Protein AF-A0A378NEC6-F1 (afdb_monomer_lite)

Foldseek 3Di:
DQAAAEAEAQADVVLVVVQVVCVVVPWFEAEDADPVCVVVDDRVRGNYYGYHHVCPVVVVVPD

Radius of gyration: 12.63 Å; chains: 1; bounding box: 28×24×38 Å

InterPro domains:
  IPR010737 Four-carbon acid sugar kinase, N-terminal domain [PF07005] (5-59)
  IPR037051 Four-carbon acid sugar kinase, N-terminal domain superfamily [G3DSA:3.40.50.10840] (3-61)

Structure (mmCIF, N/CA/C/O backbone):
data_AF-A0A378NEC6-F1
#
_entry.id   AF-A0A378NEC6-F1
#
loop_
_atom_site.group_PDB
_atom_site.id
_atom_site.type_symbol
_atom_site.label_atom_id
_atom_site.label_alt_id
_atom_site.label_comp_id
_atom_site.label_asym_id
_atom_site.label_entity_id
_atom_site.label_seq_id
_atom_site.pdbx_PDB_ins_code
_atom_site.Cartn_x
_atom_site.Cartn_y
_atom_site.Cartn_z
_atom_site.occupancy
_atom_site.B_iso_or_equiv
_atom_site.auth_seq_id
_atom_site.auth_comp_id
_atom_site.auth_asym_id
_atom_site.auth_atom_id
_atom_site.pdbx_PDB_model_num
ATOM 1 N N . MET A 1 1 ? -16.615 -10.112 9.141 1.00 57.25 1 MET A N 1
ATOM 2 C CA . MET A 1 1 ? -15.174 -10.024 8.817 1.00 57.25 1 MET A CA 1
ATOM 3 C C . MET A 1 1 ? -14.893 -8.587 8.428 1.00 57.25 1 MET A C 1
ATOM 5 O O . MET A 1 1 ? -15.731 -8.013 7.748 1.00 57.25 1 MET A O 1
ATOM 9 N N . LYS A 1 2 ? -13.805 -7.983 8.915 1.00 73.44 2 LYS A N 1
ATOM 10 C CA . LYS A 1 2 ? -13.382 -6.654 8.455 1.00 73.44 2 LYS A CA 1
ATOM 11 C C . LYS A 1 2 ? -12.722 -6.858 7.088 1.00 73.44 2 LYS A C 1
ATOM 13 O O . LYS A 1 2 ? -11.833 -7.697 6.982 1.00 73.44 2 LYS A O 1
ATOM 18 N N . GLU A 1 3 ? -13.226 -6.195 6.056 1.00 86.31 3 GLU A N 1
ATOM 19 C CA . GLU A 1 3 ? -12.650 -6.265 4.711 1.00 86.31 3 GLU A CA 1
ATOM 20 C C . GLU A 1 3 ? -11.406 -5.368 4.646 1.00 86.31 3 GLU A C 1
ATOM 22 O O . GLU A 1 3 ? -11.398 -4.273 5.213 1.00 86.31 3 GLU A O 1
ATOM 27 N N . THR A 1 4 ? -10.357 -5.842 3.972 1.00 92.69 4 THR A N 1
ATOM 28 C CA . THR A 1 4 ? -9.103 -5.105 3.767 1.00 92.69 4 THR A CA 1
ATOM 29 C C . THR A 1 4 ? -8.848 -4.989 2.271 1.00 92.69 4 THR A C 1
ATOM 31 O O . THR A 1 4 ? -8.842 -5.995 1.561 1.00 92.69 4 THR A O 1
ATOM 34 N N . LEU A 1 5 ? -8.612 -3.770 1.790 1.00 95.00 5 LEU A N 1
ATOM 35 C CA . LEU A 1 5 ? -8.226 -3.508 0.409 1.00 95.00 5 LEU A CA 1
ATOM 36 C C . LEU A 1 5 ? -6.715 -3.705 0.239 1.00 95.00 5 LEU A C 1
ATOM 38 O O . LEU A 1 5 ? -5.931 -3.129 0.991 1.00 95.00 5 LEU A O 1
ATOM 42 N N . LEU A 1 6 ? -6.301 -4.475 -0.768 1.00 95.69 6 LEU A N 1
ATOM 43 C CA . LEU A 1 6 ? -4.897 -4.628 -1.153 1.00 95.69 6 LEU A CA 1
ATOM 44 C C . LEU A 1 6 ? -4.631 -3.900 -2.477 1.00 95.69 6 LEU A C 1
ATOM 46 O O . LEU A 1 6 ? -5.174 -4.270 -3.515 1.00 95.69 6 LEU A O 1
ATOM 50 N N . VAL A 1 7 ? -3.764 -2.894 -2.439 1.00 97.50 7 VAL A N 1
ATOM 51 C CA . VAL A 1 7 ? -3.231 -2.180 -3.601 1.00 97.50 7 VAL A CA 1
ATOM 52 C C . VAL A 1 7 ? -1.890 -2.803 -3.977 1.00 97.50 7 VAL A C 1
ATOM 54 O O . VAL A 1 7 ? -0.983 -2.876 -3.149 1.00 97.50 7 VAL A O 1
ATOM 57 N N . ILE A 1 8 ? -1.754 -3.232 -5.230 1.00 96.88 8 ILE A N 1
ATOM 58 C CA . ILE A 1 8 ? -0.515 -3.785 -5.786 1.00 96.88 8 ILE A CA 1
ATOM 59 C C . ILE A 1 8 ? -0.040 -2.833 -6.879 1.00 96.88 8 ILE A C 1
ATOM 61 O O . ILE A 1 8 ? -0.702 -2.702 -7.906 1.00 96.88 8 ILE A O 1
ATOM 65 N N . ALA A 1 9 ? 1.091 -2.171 -6.654 1.00 97.12 9 ALA A N 1
ATOM 66 C CA . ALA A 1 9 ? 1.705 -1.279 -7.629 1.00 97.12 9 ALA A CA 1
ATOM 67 C C . ALA A 1 9 ? 3.046 -1.837 -8.120 1.00 97.12 9 ALA A C 1
ATOM 69 O O . ALA A 1 9 ? 3.787 -2.471 -7.369 1.00 97.12 9 ALA A O 1
ATOM 70 N N . ASP A 1 10 ? 3.374 -1.550 -9.377 1.00 95.12 10 ASP A N 1
ATOM 71 C CA . ASP A 1 10 ? 4.595 -2.004 -10.052 1.00 95.12 10 ASP A CA 1
ATOM 72 C C . ASP A 1 10 ? 5.880 -1.311 -9.560 1.00 95.12 10 ASP A C 1
ATOM 74 O O . ASP A 1 10 ? 6.981 -1.808 -9.800 1.00 95.12 10 ASP A O 1
ATOM 78 N N . GLY A 1 11 ? 5.748 -0.178 -8.866 1.00 95.88 11 GLY A N 1
ATOM 79 C CA . GLY A 1 11 ? 6.852 0.612 -8.335 1.00 95.88 11 GLY A CA 1
ATOM 80 C C . GLY A 1 11 ? 6.477 1.399 -7.079 1.00 95.88 11 GLY A C 1
ATOM 81 O O . GLY A 1 11 ? 5.306 1.683 -6.809 1.00 95.88 11 GLY A O 1
ATOM 82 N N . LEU A 1 12 ? 7.504 1.783 -6.316 1.00 97.00 12 LEU A N 1
ATOM 83 C CA . LEU A 1 12 ? 7.340 2.341 -4.974 1.00 97.00 12 LEU A CA 1
ATOM 84 C C . LEU A 1 12 ? 6.578 3.671 -4.951 1.00 97.00 12 LEU A C 1
ATOM 86 O O . LEU A 1 12 ? 5.750 3.868 -4.066 1.00 97.00 12 LEU A O 1
ATOM 90 N N . THR A 1 13 ? 6.814 4.558 -5.919 1.00 96.94 13 THR A N 1
ATOM 91 C CA . THR A 1 13 ? 6.111 5.849 -6.004 1.00 96.94 13 THR A CA 1
ATOM 92 C C . THR A 1 13 ? 4.604 5.651 -6.151 1.00 96.94 13 THR A C 1
ATOM 94 O O . THR A 1 13 ? 3.843 6.205 -5.371 1.00 96.94 13 THR A O 1
ATOM 97 N N . GLY A 1 14 ? 4.167 4.770 -7.060 1.00 97.12 14 GLY A N 1
ATOM 98 C CA . GLY A 1 14 ? 2.740 4.488 -7.254 1.00 97.12 14 GLY A CA 1
ATOM 99 C C . GLY A 1 14 ? 2.093 3.839 -6.027 1.00 97.12 14 GLY A C 1
ATOM 100 O O . GLY A 1 14 ? 0.972 4.195 -5.656 1.00 97.12 14 GLY A O 1
ATOM 101 N N . ALA A 1 15 ? 2.816 2.935 -5.354 1.00 98.00 15 ALA A N 1
ATOM 102 C CA . ALA A 1 15 ? 2.360 2.340 -4.098 1.00 98.00 15 ALA A CA 1
ATOM 103 C C . ALA A 1 15 ? 2.171 3.404 -3.003 1.00 98.00 15 ALA A C 1
ATOM 105 O O . ALA A 1 15 ? 1.163 3.390 -2.293 1.00 98.00 15 ALA A O 1
ATOM 106 N N . ASN A 1 16 ? 3.140 4.312 -2.866 1.00 98.19 16 ASN A N 1
ATOM 107 C CA . ASN A 1 16 ? 3.136 5.353 -1.848 1.00 98.19 16 ASN A CA 1
ATOM 108 C C . ASN A 1 16 ? 2.061 6.412 -2.105 1.00 98.19 16 ASN A C 1
ATOM 110 O O . ASN A 1 16 ? 1.282 6.692 -1.203 1.00 98.19 16 ASN A O 1
ATOM 114 N N . ASP A 1 17 ? 1.974 6.947 -3.322 1.00 98.38 17 ASP A N 1
ATOM 115 C CA . ASP A 1 17 ? 1.000 7.987 -3.669 1.00 98.38 17 ASP A CA 1
ATOM 116 C C . ASP A 1 17 ? -0.429 7.488 -3.429 1.00 98.38 17 ASP A C 1
ATOM 118 O O . ASP A 1 17 ? -1.231 8.155 -2.778 1.00 98.38 17 ASP A O 1
ATOM 122 N N . THR A 1 18 ? -0.719 6.249 -3.840 1.00 97.94 18 THR A N 1
ATOM 123 C CA . THR A 1 18 ? -2.022 5.621 -3.580 1.00 97.94 18 THR A CA 1
ATOM 124 C C . THR A 1 18 ? -2.276 5.436 -2.080 1.00 97.94 18 THR A C 1
ATOM 126 O O . THR A 1 18 ? -3.379 5.694 -1.603 1.00 97.94 18 THR A O 1
ATOM 129 N N . ALA A 1 19 ? -1.265 5.011 -1.312 1.00 97.69 19 ALA A N 1
ATOM 130 C CA . ALA A 1 19 ? -1.391 4.851 0.137 1.00 97.69 19 ALA A CA 1
ATOM 131 C C . ALA A 1 19 ? -1.676 6.186 0.843 1.00 97.69 19 ALA A C 1
ATOM 133 O O . ALA A 1 19 ? -2.511 6.231 1.745 1.00 97.69 19 ALA A O 1
ATOM 134 N N . VAL A 1 20 ? -1.019 7.267 0.412 1.00 98.31 20 VAL A N 1
ATOM 135 C CA . VAL A 1 20 ? -1.265 8.620 0.924 1.00 98.31 20 VAL A CA 1
ATOM 136 C C . VAL A 1 20 ? -2.698 9.050 0.625 1.00 98.31 20 VAL A C 1
ATOM 138 O O . VAL A 1 20 ? -3.384 9.469 1.548 1.00 98.31 20 VAL A O 1
ATOM 141 N N . MET A 1 21 ? -3.202 8.850 -0.598 1.00 98.25 21 MET A N 1
ATOM 142 C CA . MET A 1 21 ? -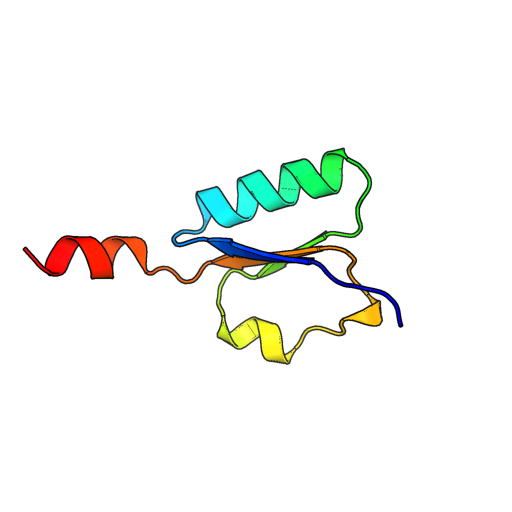4.590 9.201 -0.944 1.00 98.25 21 MET A CA 1
ATOM 143 C C . MET A 1 21 ? -5.631 8.492 -0.057 1.00 98.25 21 MET A C 1
ATOM 145 O O . MET A 1 21 ? -6.625 9.101 0.351 1.00 98.25 21 MET A O 1
ATOM 149 N N . PHE A 1 22 ? -5.412 7.215 0.278 1.00 98.12 22 PHE A N 1
ATOM 150 C CA . PHE A 1 22 ? -6.275 6.496 1.223 1.00 98.12 22 PHE A CA 1
ATOM 151 C C . PHE A 1 22 ? -6.132 7.015 2.658 1.00 98.12 22 PHE A C 1
ATOM 153 O O . PHE A 1 22 ? -7.140 7.208 3.339 1.00 98.12 22 PHE A O 1
ATOM 160 N N . ALA A 1 23 ? -4.910 7.291 3.115 1.00 97.75 23 ALA A N 1
ATOM 161 C CA . ALA A 1 23 ? -4.682 7.857 4.441 1.00 97.75 23 ALA A CA 1
ATOM 162 C C . ALA A 1 23 ? -5.324 9.251 4.593 1.00 97.75 23 ALA A C 1
ATOM 164 O O . ALA A 1 23 ? -5.989 9.511 5.593 1.00 97.75 23 ALA A O 1
ATOM 165 N N . GLU A 1 2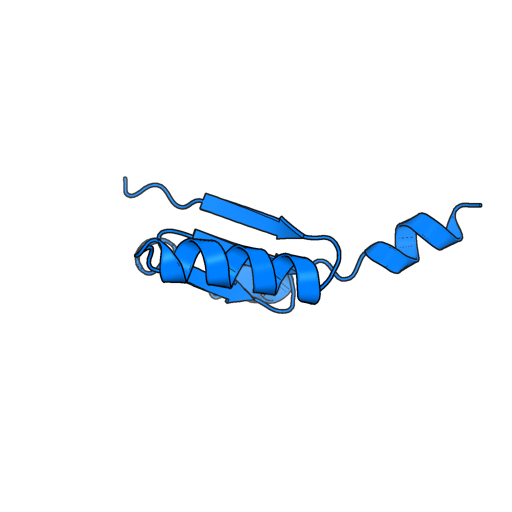4 ? -5.205 10.119 3.584 1.00 98.25 24 GLU A N 1
ATOM 166 C CA . GLU A 1 24 ? -5.845 11.444 3.540 1.00 98.25 24 GLU A CA 1
ATOM 167 C C . GLU A 1 24 ? -7.377 11.357 3.527 1.00 98.25 24 GLU A C 1
ATOM 169 O O . GLU A 1 24 ? -8.056 12.230 4.064 1.00 98.25 24 GLU A O 1
ATOM 174 N N . SER A 1 25 ? -7.926 10.269 2.982 1.00 97.62 25 SER A N 1
ATOM 175 C CA . SER A 1 25 ? -9.362 9.970 3.021 1.00 97.62 25 SER A CA 1
ATOM 176 C C . SER A 1 25 ? -9.826 9.362 4.357 1.00 97.62 25 SER A C 1
ATOM 178 O O . SER A 1 25 ? -11.007 9.048 4.506 1.00 97.62 25 SER A O 1
ATOM 180 N N . GLY A 1 26 ? -8.923 9.194 5.331 1.00 97.00 26 GLY A N 1
ATOM 181 C CA . GLY A 1 26 ? -9.228 8.721 6.684 1.00 97.00 26 GLY A CA 1
ATOM 182 C C . GLY A 1 26 ? -9.154 7.204 6.886 1.00 97.00 26 GLY A C 1
ATOM 183 O O . GLY A 1 26 ? -9.641 6.716 7.904 1.00 97.00 26 GLY A O 1
ATOM 184 N N . PHE A 1 27 ? -8.576 6.446 5.949 1.00 96.38 27 PHE A N 1
ATOM 185 C CA . PHE A 1 27 ? -8.430 4.993 6.086 1.00 96.38 27 PHE A CA 1
ATOM 186 C C . PHE A 1 27 ? -7.127 4.612 6.791 1.00 96.38 27 PHE A C 1
ATOM 188 O O . PHE A 1 27 ? -6.047 5.067 6.400 1.00 96.38 27 PHE A O 1
ATOM 195 N N . ASP A 1 28 ? -7.208 3.678 7.745 1.00 94.75 28 ASP A N 1
ATOM 196 C CA . ASP A 1 28 ? -6.030 3.037 8.338 1.00 94.75 28 ASP A CA 1
ATOM 197 C C . ASP A 1 28 ? -5.248 2.291 7.249 1.00 94.75 28 ASP A C 1
ATOM 199 O O . ASP A 1 28 ? -5.635 1.200 6.810 1.00 94.75 28 ASP A O 1
ATOM 203 N N . THR A 1 29 ? -4.150 2.898 6.801 1.00 95.75 29 THR A N 1
ATOM 204 C CA . THR A 1 29 ? -3.406 2.466 5.617 1.00 95.75 29 THR A CA 1
ATOM 205 C C . THR A 1 29 ? -1.977 2.079 5.976 1.00 95.75 29 THR A C 1
ATOM 207 O O . THR A 1 29 ? -1.277 2.804 6.680 1.00 95.75 29 THR A O 1
ATOM 210 N N . VAL A 1 30 ? -1.513 0.939 5.464 1.00 95.75 30 VAL A N 1
ATOM 211 C CA . VAL A 1 30 ? -0.137 0.458 5.634 1.00 95.75 30 VAL A CA 1
ATOM 212 C C . VAL A 1 30 ? 0.534 0.319 4.274 1.00 95.75 30 VAL A C 1
ATOM 214 O O . VAL A 1 30 ? 0.055 -0.413 3.414 1.00 95.75 30 VAL A O 1
ATOM 217 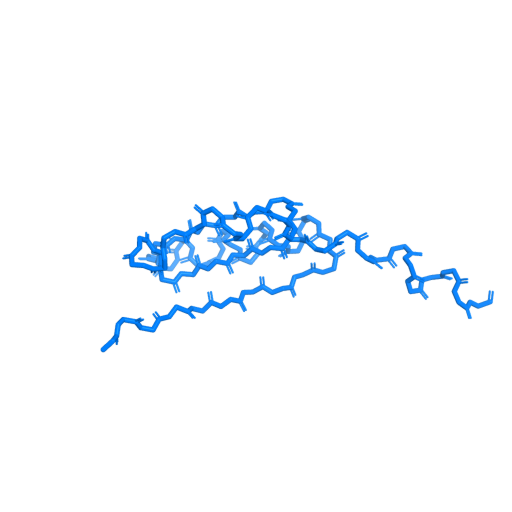N N . LEU A 1 31 ? 1.692 0.955 4.101 1.00 96.38 31 LEU A N 1
ATOM 218 C CA . LEU A 1 31 ? 2.569 0.738 2.951 1.00 96.38 31 LEU A CA 1
ATOM 219 C C . LEU A 1 31 ? 3.604 -0.355 3.257 1.00 96.38 31 LEU A C 1
ATOM 221 O O . LEU A 1 31 ? 4.269 -0.334 4.296 1.00 96.38 31 LEU A O 1
ATOM 225 N N . LYS A 1 32 ? 3.799 -1.280 2.317 1.00 95.88 32 LYS A N 1
ATOM 226 C CA . LYS A 1 32 ? 4.920 -2.220 2.267 1.00 95.88 32 LYS A CA 1
ATOM 227 C C . LYS A 1 32 ? 5.776 -1.957 1.039 1.00 95.88 32 LYS A C 1
ATOM 229 O O . LYS A 1 32 ? 5.304 -1.923 -0.090 1.00 95.88 32 LYS A O 1
ATOM 234 N N . THR A 1 33 ? 7.078 -1.852 1.252 1.00 94.62 33 THR A N 1
ATOM 235 C CA . THR A 1 33 ? 8.036 -1.614 0.166 1.00 94.62 33 THR A CA 1
ATOM 236 C C . THR A 1 33 ? 8.381 -2.879 -0.621 1.00 94.62 33 THR A C 1
ATOM 238 O O . THR A 1 33 ? 8.987 -2.779 -1.681 1.00 94.62 33 THR A O 1
ATOM 241 N N . LYS A 1 34 ? 8.018 -4.066 -0.109 1.00 93.31 34 LYS A N 1
ATOM 242 C CA . LYS A 1 34 ? 8.289 -5.377 -0.718 1.00 93.31 34 LYS A CA 1
ATOM 243 C C . LYS A 1 34 ? 7.137 -6.346 -0.460 1.00 93.31 34 LYS A C 1
ATOM 245 O O . LYS A 1 34 ? 6.606 -6.384 0.651 1.00 93.31 34 LYS A O 1
ATOM 250 N N . VAL A 1 35 ? 6.838 -7.203 -1.436 1.00 93.44 35 VAL A N 1
ATOM 251 C CA . VAL A 1 35 ? 5.798 -8.251 -1.347 1.00 93.44 35 VAL A CA 1
ATOM 252 C C . VAL A 1 35 ? 6.026 -9.207 -0.173 1.00 93.44 35 VAL A C 1
ATOM 254 O O . VAL A 1 35 ? 5.083 -9.559 0.529 1.00 93.44 35 VAL A O 1
ATOM 257 N N . SER A 1 36 ? 7.278 -9.574 0.115 1.00 93.31 36 SER A N 1
ATOM 258 C CA . SER A 1 36 ? 7.608 -10.478 1.229 1.00 93.31 36 SER A CA 1
ATOM 259 C C . SER A 1 36 ? 7.185 -9.942 2.602 1.00 93.31 36 SER A C 1
ATOM 261 O O . SER A 1 36 ? 6.953 -10.721 3.523 1.00 93.31 36 SER A O 1
ATOM 263 N N . ALA A 1 37 ? 7.022 -8.624 2.744 1.00 91.00 37 ALA A N 1
ATOM 264 C CA . ALA A 1 37 ? 6.577 -8.002 3.985 1.00 91.00 37 ALA A CA 1
ATOM 265 C C . ALA A 1 37 ? 5.059 -8.130 4.229 1.00 91.00 37 ALA A C 1
ATOM 267 O O . ALA A 1 37 ? 4.600 -7.793 5.323 1.00 91.00 37 ALA A O 1
ATOM 268 N N . LEU A 1 38 ? 4.282 -8.624 3.254 1.00 89.56 38 LEU A N 1
ATOM 269 C CA . LEU A 1 38 ? 2.852 -8.918 3.426 1.00 89.56 38 LEU A CA 1
ATOM 270 C C . LEU A 1 38 ? 2.613 -10.042 4.439 1.00 89.56 38 LEU A C 1
ATOM 272 O O . LEU A 1 38 ? 1.642 -9.985 5.186 1.00 89.56 38 LEU A O 1
ATOM 276 N N . ALA A 1 39 ? 3.529 -11.012 4.531 1.00 88.00 39 ALA A N 1
ATOM 277 C CA . ALA A 1 39 ? 3.434 -12.129 5.475 1.00 88.00 39 ALA A CA 1
ATOM 278 C C . ALA A 1 39 ? 3.454 -11.691 6.954 1.00 88.00 39 ALA A C 1
ATOM 280 O O . ALA A 1 39 ? 3.091 -12.467 7.832 1.00 88.00 39 ALA A O 1
ATOM 281 N N . GLN A 1 40 ? 3.884 -10.457 7.236 1.00 84.50 40 GLN A N 1
ATOM 282 C CA . GLN A 1 40 ? 3.963 -9.891 8.586 1.00 84.50 40 GLN A CA 1
ATOM 283 C C . GLN A 1 40 ? 2.783 -8.963 8.915 1.00 84.50 40 GLN A C 1
ATOM 285 O O . GLN A 1 40 ? 2.798 -8.296 9.950 1.00 84.50 40 GLN A O 1
ATOM 290 N N . ILE A 1 41 ? 1.792 -8.843 8.027 1.00 85.00 41 ILE A N 1
ATOM 291 C CA . ILE A 1 41 ? 0.647 -7.964 8.260 1.00 85.00 41 ILE A CA 1
ATOM 292 C C . ILE A 1 41 ? -0.447 -8.710 9.007 1.00 85.00 41 ILE A C 1
ATOM 294 O O . ILE A 1 41 ? -0.850 -9.806 8.634 1.00 85.00 41 ILE A O 1
ATOM 298 N N . HIS A 1 42 ? -0.960 -8.041 10.032 1.00 80.12 42 HIS A N 1
ATOM 299 C CA . HIS A 1 42 ? -2.198 -8.377 10.714 1.00 80.12 42 HIS A CA 1
ATOM 300 C C . HIS A 1 42 ? -3.355 -7.662 9.990 1.00 80.12 42 HIS A C 1
ATOM 302 O O . HIS A 1 42 ? -3.439 -6.434 10.092 1.00 80.12 42 HIS A O 1
ATOM 308 N N . PRO A 1 43 ? -4.200 -8.369 9.209 1.00 72.25 43 PRO A N 1
ATOM 309 C CA . PRO A 1 43 ? -5.251 -7.752 8.383 1.00 72.25 43 PRO A CA 1
ATOM 310 C C . PRO A 1 43 ? -6.275 -6.960 9.207 1.00 72.25 43 PRO A C 1
ATOM 312 O O . PRO A 1 43 ? -6.862 -5.990 8.748 1.00 72.25 43 PRO A O 1
ATOM 315 N N . ASP A 1 44 ? -6.441 -7.331 10.470 1.00 81.06 44 ASP A N 1
ATOM 316 C CA . ASP A 1 44 ? -7.270 -6.662 11.467 1.00 81.06 44 ASP A CA 1
ATOM 317 C C . ASP A 1 44 ? -6.815 -5.224 11.788 1.00 81.06 44 ASP A C 1
ATOM 319 O O . ASP A 1 44 ? -7.630 -4.406 12.229 1.00 81.06 44 ASP A O 1
ATOM 323 N N . LYS A 1 45 ? -5.548 -4.887 11.508 1.00 81.94 45 LYS A N 1
ATOM 324 C CA . LYS A 1 45 ? -4.934 -3.592 11.844 1.00 81.94 45 LYS A CA 1
ATOM 325 C C . LYS A 1 45 ? -4.917 -2.569 10.708 1.00 81.94 45 LYS A C 1
ATOM 327 O O . LYS A 1 45 ? -4.498 -1.444 10.949 1.00 81.94 45 LYS A O 1
ATOM 332 N N . ALA A 1 46 ? -5.343 -2.933 9.499 1.00 90.69 46 ALA A N 1
ATOM 333 C CA . ALA A 1 46 ? -5.351 -2.023 8.356 1.00 90.69 46 ALA A CA 1
ATOM 334 C C . ALA A 1 46 ? -6.610 -2.215 7.505 1.00 90.69 46 ALA A C 1
ATOM 336 O O . ALA A 1 46 ? -7.022 -3.337 7.215 1.00 90.69 46 ALA A O 1
ATOM 337 N N . GLN A 1 47 ? -7.216 -1.107 7.090 1.00 94.69 47 GLN A N 1
ATOM 338 C CA . GLN A 1 47 ? -8.289 -1.103 6.095 1.00 94.69 47 GLN A CA 1
ATOM 339 C C . GLN A 1 47 ? -7.720 -1.148 4.677 1.00 94.69 47 GLN A C 1
ATOM 341 O O . GLN A 1 47 ? -8.344 -1.725 3.789 1.00 94.69 47 GLN A O 1
ATOM 346 N N . VAL A 1 48 ? -6.528 -0.579 4.477 1.00 96.12 48 VAL A N 1
ATOM 347 C CA . VAL A 1 48 ? -5.829 -0.571 3.192 1.00 96.12 48 VAL A CA 1
ATOM 348 C C . VAL A 1 48 ? -4.382 -1.013 3.383 1.00 96.12 48 VAL A C 1
ATOM 350 O O . VAL A 1 48 ? -3.671 -0.541 4.268 1.00 96.12 48 VAL A O 1
ATOM 353 N N . ILE A 1 49 ? -3.92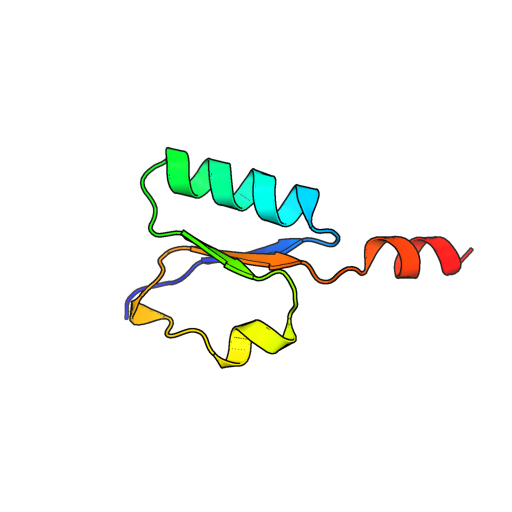4 -1.918 2.529 1.00 96.31 49 ILE A N 1
ATOM 354 C CA . ILE A 1 49 ? -2.526 -2.321 2.424 1.00 96.31 49 ILE A CA 1
ATOM 355 C C . ILE A 1 49 ? -2.069 -1.963 1.019 1.00 96.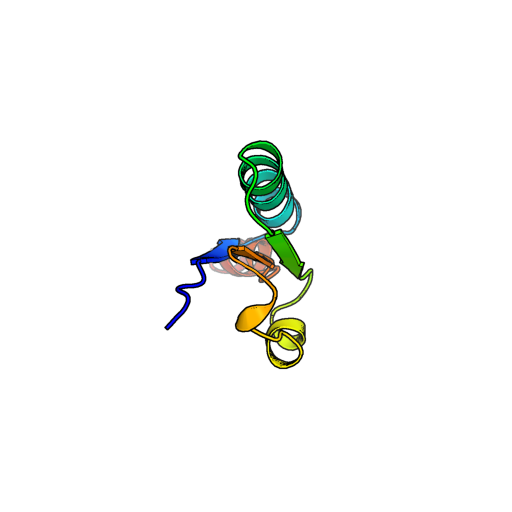31 49 ILE A C 1
ATOM 357 O O . ILE A 1 49 ? -2.651 -2.434 0.052 1.00 96.31 49 ILE A O 1
ATOM 361 N N . SER A 1 50 ? -1.018 -1.163 0.893 1.00 97.31 50 SER A N 1
ATOM 362 C CA . SER A 1 50 ? -0.374 -0.875 -0.387 1.00 97.31 50 SER A CA 1
ATOM 363 C C . SER A 1 50 ? 0.983 -1.553 -0.450 1.00 97.31 50 SER A C 1
ATOM 365 O O . SER A 1 50 ? 1.723 -1.540 0.535 1.00 97.31 50 SER A O 1
ATOM 367 N N . VAL A 1 51 ? 1.326 -2.163 -1.582 1.00 97.38 51 VAL A N 1
ATOM 368 C CA . VAL A 1 51 ? 2.606 -2.846 -1.766 1.00 97.38 51 VAL A CA 1
ATOM 369 C C . VAL A 1 51 ? 3.221 -2.568 -3.131 1.00 97.38 51 VAL A C 1
ATOM 371 O O . VAL A 1 51 ? 2.530 -2.559 -4.147 1.00 97.38 51 VAL A O 1
ATOM 374 N N . SER A 1 52 ? 4.540 -2.376 -3.143 1.00 97.00 52 SER A N 1
ATOM 375 C CA . SER A 1 52 ? 5.341 -2.327 -4.369 1.00 97.00 52 SER A CA 1
ATOM 376 C C . SER A 1 52 ? 5.864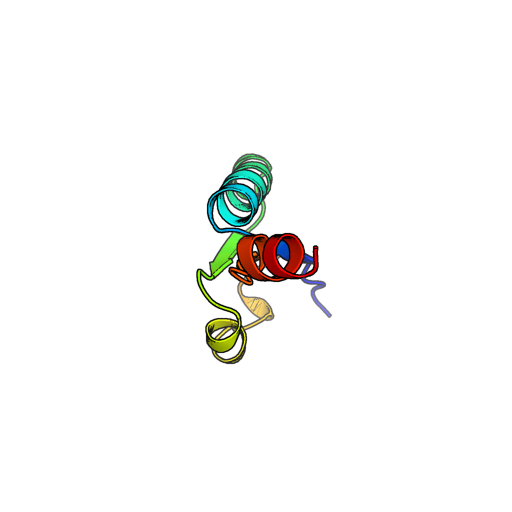 -3.716 -4.738 1.00 97.00 52 SER A C 1
ATOM 378 O O . SER A 1 52 ? 6.437 -4.411 -3.891 1.00 97.00 52 SER A O 1
ATOM 380 N N . THR A 1 53 ? 5.718 -4.102 -6.006 1.00 95.50 53 THR A N 1
ATOM 381 C CA . THR A 1 53 ? 6.324 -5.317 -6.579 1.00 95.50 53 THR A CA 1
ATOM 382 C C . THR A 1 53 ? 7.703 -5.079 -7.183 1.00 95.50 53 THR A C 1
ATOM 384 O O . THR A 1 53 ? 8.404 -6.055 -7.429 1.00 95.50 53 THR A O 1
ATOM 387 N N . ASP A 1 54 ? 8.095 -3.816 -7.399 1.00 93.38 54 ASP A N 1
ATOM 388 C CA . ASP A 1 54 ? 9.360 -3.435 -8.055 1.00 93.38 54 ASP A CA 1
ATOM 389 C C . ASP A 1 54 ? 9.552 -4.132 -9.419 1.00 93.38 54 ASP A C 1
ATOM 391 O O . ASP A 1 54 ? 10.639 -4.559 -9.802 1.00 93.38 54 ASP A O 1
ATOM 395 N N . SER A 1 55 ? 8.445 -4.312 -10.146 1.00 93.50 55 SER A N 1
ATOM 396 C CA . SER A 1 55 ? 8.386 -5.103 -11.378 1.00 93.50 55 SER A CA 1
ATOM 397 C C . SER A 1 55 ? 8.382 -4.260 -12.650 1.00 93.50 55 SER A C 1
ATOM 399 O O . SER A 1 55 ? 8.370 -4.828 -13.740 1.00 93.50 55 SER A O 1
ATOM 401 N N . ARG A 1 56 ? 8.400 -2.925 -12.542 1.00 90.38 56 ARG A N 1
ATOM 402 C CA . ARG A 1 56 ? 8.350 -2.011 -13.696 1.00 90.38 56 ARG A CA 1
ATOM 403 C C . ARG A 1 56 ? 9.422 -2.325 -14.746 1.00 90.38 56 ARG A C 1
ATOM 405 O O . ARG A 1 56 ? 9.099 -2.523 -15.911 1.00 90.38 56 ARG A O 1
ATOM 412 N N . ALA A 1 57 ? 10.671 -2.498 -14.311 1.00 88.75 57 ALA A N 1
ATOM 413 C CA . ALA A 1 57 ? 11.797 -2.807 -15.198 1.00 88.75 57 ALA A CA 1
ATOM 414 C C . ALA A 1 57 ? 11.750 -4.229 -15.800 1.00 88.75 57 ALA A C 1
ATOM 416 O O . ALA A 1 57 ? 12.392 -4.494 -16.814 1.00 88.75 57 ALA A O 1
ATOM 417 N N . ILE A 1 58 ? 10.998 -5.162 -15.200 1.00 86.12 58 ILE A N 1
ATOM 418 C CA . ILE A 1 58 ? 10.851 -6.529 -15.732 1.00 86.12 58 ILE A CA 1
ATOM 419 C C . ILE A 1 58 ? 10.008 -6.508 -17.012 1.00 86.12 58 ILE A C 1
ATOM 421 O O . ILE A 1 58 ? 10.331 -7.216 -17.959 1.00 86.12 58 ILE A O 1
ATOM 425 N N . GLY A 1 59 ? 8.963 -5.674 -17.062 1.00 68.19 59 GLY A N 1
ATOM 426 C CA . GLY A 1 59 ? 8.118 -5.527 -18.251 1.00 68.19 59 GLY A CA 1
ATOM 427 C C . GLY A 1 59 ? 8.816 -4.828 -19.422 1.00 68.19 59 GLY A C 1
ATOM 428 O O . GLY A 1 59 ? 8.497 -5.104 -20.574 1.00 68.19 59 GLY A O 1
ATOM 429 N N . GLU A 1 60 ? 9.792 -3.959 -19.144 1.00 69.12 60 GLU A N 1
ATOM 430 C CA . GLU A 1 60 ? 10.539 -3.212 -20.167 1.00 69.12 60 GLU A CA 1
ATOM 431 C C . GLU A 1 60 ? 11.602 -4.067 -20.882 1.00 69.12 60 GLU A C 1
ATOM 433 O O . GLU A 1 60 ? 11.877 -3.842 -22.059 1.00 69.12 60 GLU A O 1
ATOM 438 N N . ASN A 1 61 ? 12.145 -5.089 -20.211 1.00 58.75 61 ASN A N 1
ATOM 439 C CA . ASN A 1 61 ? 13.180 -5.990 -20.742 1.00 58.75 61 ASN A CA 1
ATOM 440 C C . ASN A 1 61 ? 12.639 -7.150 -21.610 1.00 58.75 61 ASN A C 1
ATOM 442 O O . ASN A 1 61 ? 13.399 -8.047 -21.972 1.00 58.75 61 ASN A O 1
ATOM 446 N N . CYS A 1 62 ? 11.341 -7.169 -21.928 1.00 51.75 62 CYS A N 1
ATOM 447 C CA . CYS A 1 62 ? 10.731 -8.168 -22.818 1.00 51.75 62 CYS A CA 1
ATOM 448 C C . CYS A 1 62 ? 10.636 -7.723 -24.292 1.00 51.75 62 CYS A C 1
ATOM 450 O O . CYS A 1 62 ? 9.974 -8.411 -25.071 1.00 51.75 62 CYS A O 1
ATOM 452 N N . ASN A 1 63 ? 11.272 -6.606 -24.666 1.00 45.84 63 ASN A N 1
ATOM 453 C CA . ASN A 1 63 ? 11.360 -6.121 -26.050 1.00 45.84 63 ASN A CA 1
ATOM 454 C C . ASN A 1 63 ? 12.669 -6.530 -26.729 1.00 45.84 63 ASN A C 1
ATOM 456 O O . ASN A 1 63 ? 13.737 -6.330 -26.108 1.00 45.84 63 ASN A O 1
#

Organism: Mannheimia haemolytica (NCBI:txid75985)

Secondary structure (DSSP, 8-state):
----EEEEESSHHHHHHHHHHHHHTT--EEEESSGGGGGG--GGG-SEEEEE---HHHHHTT-

Sequence (63 aa):
MKETLLVIADGLTGANDTAVMFAESGFDTVLKTKVSALAQIHPDKAQVISVSTDSRAIGENCN

pLDDT: mean 89.89, std 11.99, range [45.84, 98.38]